Protein AF-A0AAN8GHT1-F1 (afdb_monomer_lite)

Structure (mmCIF, N/CA/C/O backbone):
data_AF-A0AAN8GHT1-F1
#
_entry.id   AF-A0AAN8GHT1-F1
#
loop_
_atom_site.group_PDB
_atom_site.id
_atom_site.type_symbol
_atom_site.label_atom_id
_atom_site.label_alt_id
_atom_site.label_comp_id
_atom_site.label_asym_id
_atom_site.label_entity_id
_atom_site.label_seq_id
_atom_site.pdbx_PDB_ins_code
_atom_site.Cartn_x
_atom_site.Cartn_y
_atom_site.Cartn_z
_atom_site.occupancy
_atom_site.B_iso_or_equiv
_atom_site.auth_seq_id
_atom_site.auth_comp_id
_atom_site.auth_asym_id
_atom_site.auth_atom_id
_atom_site.pdbx_PDB_model_num
ATOM 1 N N . MET A 1 1 ? -32.259 46.864 8.987 1.00 44.75 1 MET A N 1
ATOM 2 C CA . MET A 1 1 ? -31.450 47.762 9.841 1.00 44.75 1 MET A CA 1
ATOM 3 C C . MET A 1 1 ? -31.544 47.328 11.301 1.00 44.75 1 MET A C 1
ATOM 5 O O . MET A 1 1 ? -32.602 47.509 11.885 1.00 44.75 1 MET A O 1
ATOM 9 N N . LYS A 1 2 ? -30.473 46.771 11.882 1.00 44.38 2 LYS A N 1
ATOM 10 C CA . LYS A 1 2 ? -29.962 47.050 13.244 1.00 44.38 2 LYS A CA 1
ATOM 11 C C . LYS A 1 2 ? -28.699 46.204 13.498 1.00 44.38 2 LYS A C 1
ATOM 13 O O . LYS A 1 2 ? -28.523 45.166 12.880 1.00 44.38 2 LYS A O 1
ATOM 18 N N . ARG A 1 3 ? -27.811 46.799 14.292 1.00 52.03 3 ARG A N 1
ATOM 19 C CA . ARG A 1 3 ? -26.345 46.672 14.424 1.00 52.03 3 ARG A CA 1
ATOM 20 C C . ARG A 1 3 ? -25.845 45.440 15.222 1.00 52.03 3 ARG A C 1
ATOM 22 O O . ARG A 1 3 ? -26.683 44.757 15.803 1.00 52.03 3 ARG A O 1
ATOM 29 N N . PRO A 1 4 ? -24.515 45.177 15.229 1.00 47.12 4 PRO A N 1
ATOM 30 C CA . PRO A 1 4 ? -23.888 43.945 15.715 1.00 47.12 4 PRO A CA 1
ATOM 31 C C . PRO A 1 4 ? -23.609 43.984 17.228 1.00 47.12 4 PRO A C 1
ATOM 33 O O . PRO A 1 4 ? -23.711 45.043 17.847 1.00 47.12 4 PRO A O 1
ATOM 36 N N . CYS A 1 5 ? -23.252 42.833 17.807 1.00 40.72 5 CYS A N 1
ATOM 37 C CA . CYS A 1 5 ? -22.773 42.723 19.184 1.00 40.72 5 CYS A CA 1
ATOM 38 C C . CYS A 1 5 ? -21.414 42.010 19.208 1.00 40.72 5 CYS A C 1
ATOM 40 O O . CYS A 1 5 ? -21.189 41.073 18.443 1.00 40.72 5 CYS A O 1
ATOM 42 N N . GLU A 1 6 ? -20.542 42.559 20.043 1.00 39.09 6 GLU A N 1
ATOM 43 C CA . GLU A 1 6 ? -19.088 42.427 20.097 1.00 39.09 6 GLU A CA 1
ATOM 44 C C . GLU A 1 6 ? -18.604 41.146 20.794 1.00 39.09 6 GLU A C 1
ATOM 46 O O . GLU A 1 6 ? -19.364 40.431 21.450 1.00 39.09 6 GLU A O 1
ATOM 51 N N . ASP A 1 7 ? -17.300 40.930 20.632 1.00 38.06 7 ASP A N 1
ATOM 52 C CA . ASP A 1 7 ? -16.407 39.928 21.204 1.00 38.06 7 ASP A CA 1
ATOM 53 C C . ASP A 1 7 ? -16.744 39.350 22.587 1.00 38.06 7 ASP A C 1
ATOM 55 O O . ASP A 1 7 ? -17.038 40.040 23.564 1.00 38.06 7 ASP A O 1
ATOM 59 N N . SER A 1 8 ? -16.473 38.052 22.711 1.00 40.00 8 SER A N 1
ATOM 60 C CA . SER A 1 8 ? -15.864 37.497 23.919 1.00 40.00 8 SER A CA 1
ATOM 61 C C . SER A 1 8 ? -14.888 36.398 23.518 1.00 40.00 8 SER A C 1
ATOM 63 O O . SER A 1 8 ? -15.238 35.232 23.360 1.00 40.00 8 SER A O 1
ATOM 65 N N . SER A 1 9 ? -13.640 36.827 23.334 1.00 44.16 9 SER A N 1
ATOM 66 C CA . SER A 1 9 ? -12.451 35.996 23.477 1.00 44.16 9 SER A CA 1
ATOM 67 C C . SER A 1 9 ? -12.446 35.383 24.876 1.00 44.16 9 SER A C 1
ATOM 69 O O . SER A 1 9 ? -12.447 36.109 25.869 1.00 44.16 9 SER A O 1
ATOM 71 N N . SER A 1 10 ? -12.424 34.057 24.964 1.00 40.94 10 SER A N 1
ATOM 72 C CA . SER A 1 10 ? -12.054 33.368 26.195 1.00 40.94 10 SER A CA 1
ATOM 73 C C . SER A 1 10 ? -11.151 32.213 25.814 1.00 40.94 10 SER A C 1
ATOM 75 O O . SER A 1 10 ? -11.604 31.207 25.296 1.00 40.94 10 SER A O 1
ATOM 77 N N . ALA A 1 11 ? -9.854 32.411 26.023 1.00 42.19 11 ALA A N 1
ATOM 78 C CA . ALA A 1 11 ? -8.832 31.405 25.822 1.00 42.19 11 ALA A CA 1
ATOM 79 C C . ALA A 1 11 ? -9.110 30.167 26.694 1.00 42.19 11 ALA A C 1
ATOM 81 O O . ALA A 1 11 ? -9.073 30.237 27.924 1.00 42.19 11 ALA A O 1
ATOM 82 N N . GLU A 1 12 ? -9.354 29.027 26.055 1.00 41.94 12 GLU A N 1
ATOM 83 C CA . GLU A 1 12 ? -9.230 27.709 26.672 1.00 41.94 12 GLU A CA 1
ATOM 84 C C . GLU A 1 12 ? -7.746 27.422 26.962 1.00 41.94 12 GLU A C 1
ATOM 86 O O . GLU A 1 12 ? -6.991 26.959 26.110 1.00 41.94 12 GLU A O 1
ATOM 91 N N . SER A 1 13 ? -7.307 27.740 28.180 1.00 41.34 13 SER A N 1
ATOM 92 C CA . SER A 1 13 ? -6.007 27.307 28.693 1.00 41.34 13 SER A CA 1
ATOM 93 C C . SER A 1 13 ? -6.045 25.808 29.012 1.00 41.34 13 SER A C 1
ATOM 95 O O . SER A 1 13 ? -6.659 25.393 29.997 1.00 41.34 13 SER A O 1
ATOM 97 N N . ASP A 1 14 ? -5.356 25.007 28.196 1.00 44.59 14 ASP A N 1
ATOM 98 C CA . ASP A 1 14 ? -4.970 23.623 28.491 1.00 44.59 14 ASP A CA 1
ATOM 99 C C . ASP A 1 14 ? -4.068 23.594 29.736 1.00 44.59 14 ASP A C 1
ATOM 101 O O . ASP A 1 14 ? -2.864 23.847 29.674 1.00 44.59 14 ASP A O 1
ATOM 105 N N . LEU A 1 15 ? -4.647 23.294 30.898 1.00 49.41 15 LEU A N 1
ATOM 106 C CA . LEU A 1 15 ? -3.864 22.961 32.083 1.00 49.41 15 LEU A CA 1
ATOM 107 C C . LEU A 1 15 ? -3.405 21.504 31.967 1.00 49.41 15 LEU A C 1
ATOM 109 O O . LEU A 1 15 ? -4.171 20.570 32.213 1.00 49.41 15 LEU A O 1
ATOM 113 N N . GLU A 1 16 ? -2.139 21.317 31.593 1.00 50.25 16 GLU A N 1
ATOM 114 C CA . GLU A 1 16 ? -1.424 20.055 31.764 1.00 50.25 16 GLU A CA 1
ATOM 115 C C . GLU A 1 16 ? -1.405 19.668 33.251 1.00 50.25 16 GLU A C 1
ATOM 117 O O . GLU A 1 16 ? -0.625 20.188 34.050 1.00 50.25 16 GLU A O 1
ATOM 122 N N . GLU A 1 17 ? -2.271 18.731 33.640 1.00 50.28 17 GLU A N 1
ATOM 123 C CA . GLU A 1 17 ? -2.232 18.107 34.962 1.00 50.28 17 GLU A CA 1
ATOM 124 C C . GLU A 1 17 ? -1.026 17.153 35.018 1.00 50.28 17 GLU A C 1
ATOM 126 O O . GLU A 1 17 ? -1.101 15.973 34.656 1.00 50.28 17 GLU A O 1
ATOM 131 N N . ASN A 1 18 ? 0.121 17.699 35.432 1.00 46.25 18 ASN A N 1
ATOM 132 C CA . ASN A 1 18 ? 1.295 16.926 35.820 1.00 46.25 18 ASN A CA 1
ATOM 133 C C . ASN A 1 18 ? 0.914 15.999 36.982 1.00 46.25 18 ASN A C 1
ATOM 135 O O . ASN A 1 18 ? 0.424 16.438 38.021 1.00 46.25 18 ASN A O 1
ATOM 139 N N . ILE A 1 19 ? 1.127 14.700 36.789 1.00 56.47 19 ILE A N 1
ATOM 140 C CA . ILE A 1 19 ? 0.826 13.684 37.794 1.00 56.47 19 ILE A CA 1
ATOM 141 C C . ILE A 1 19 ? 1.913 13.752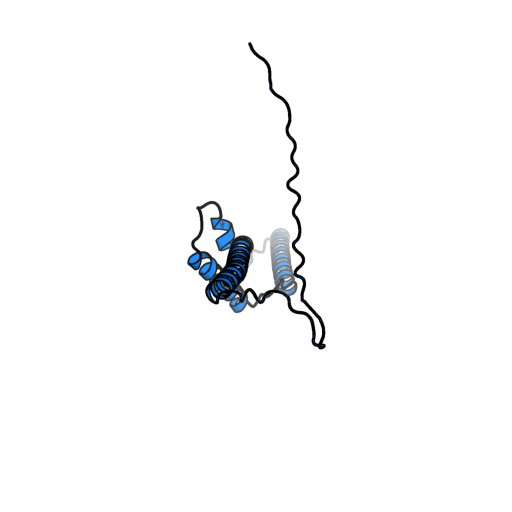 38.872 1.00 56.47 19 ILE A C 1
ATOM 143 O O . ILE A 1 19 ? 3.046 13.341 38.628 1.00 56.47 19 ILE A O 1
ATOM 147 N N . ASP A 1 20 ? 1.547 14.231 40.062 1.00 49.50 20 ASP A N 1
ATOM 148 C CA . ASP A 1 20 ? 2.347 14.122 41.283 1.00 49.50 20 ASP A CA 1
ATOM 149 C C . ASP A 1 20 ? 2.521 12.637 41.645 1.00 49.50 20 ASP A C 1
ATOM 151 O O . ASP 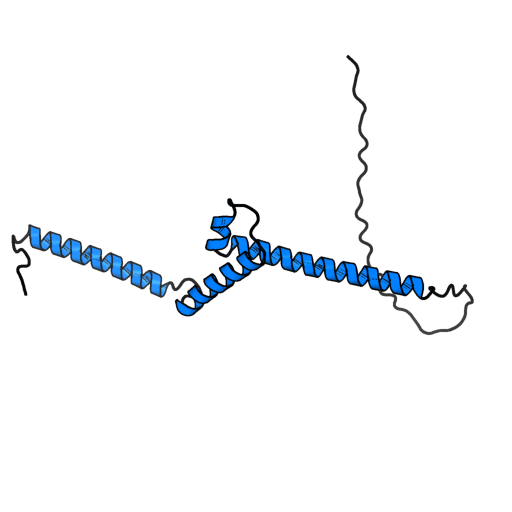A 1 20 ? 1.599 11.954 42.105 1.00 49.50 20 ASP A O 1
ATOM 155 N N . VAL A 1 21 ? 3.706 12.095 41.362 1.00 50.28 21 VAL A N 1
ATOM 156 C CA . VAL A 1 21 ? 4.116 10.779 41.857 1.00 50.28 21 VAL A CA 1
ATOM 157 C C . VAL A 1 21 ? 4.589 10.995 43.285 1.00 50.28 21 VAL A C 1
ATOM 159 O O . VAL A 1 21 ? 5.779 11.182 43.526 1.00 50.28 21 VAL A O 1
ATOM 162 N N . GLY A 1 22 ? 3.626 10.998 44.208 1.00 42.50 22 GLY A N 1
ATOM 163 C CA . GLY A 1 22 ? 3.846 11.150 45.640 1.00 42.50 22 GLY A CA 1
ATOM 164 C C . GLY A 1 22 ? 4.936 10.213 46.158 1.00 42.50 22 GLY A C 1
ATOM 165 O O . GLY A 1 22 ? 4.703 9.038 46.452 1.00 42.50 22 GLY A O 1
ATOM 166 N N . ARG A 1 23 ? 6.138 10.772 46.280 1.00 60.84 23 ARG A N 1
ATOM 167 C CA . ARG A 1 23 ? 7.099 10.464 47.333 1.00 60.84 23 ARG A CA 1
ATOM 168 C C . ARG A 1 23 ? 6.483 11.037 48.618 1.00 60.84 23 ARG A C 1
ATOM 170 O O . ARG A 1 23 ? 5.704 11.978 48.568 1.00 60.84 23 ARG A O 1
ATOM 177 N N . GLU A 1 24 ? 6.561 10.357 49.746 1.00 47.34 24 GLU A N 1
ATOM 178 C CA . GLU A 1 24 ? 7.407 10.763 50.869 1.00 47.34 24 GLU A CA 1
ATOM 179 C C . GLU A 1 24 ? 6.982 9.855 52.050 1.00 47.34 24 GLU A C 1
ATOM 181 O O . GLU A 1 24 ? 5.802 9.580 52.256 1.00 47.34 24 GLU A O 1
ATOM 186 N N . CYS A 1 25 ? 7.944 9.207 52.698 1.00 41.50 25 CYS A N 1
ATOM 187 C CA . CYS A 1 25 ? 8.419 9.538 54.047 1.00 41.50 25 CYS A CA 1
ATOM 188 C C . CYS A 1 25 ? 7.685 8.820 55.188 1.00 41.50 25 CYS A C 1
ATOM 190 O O . CYS A 1 25 ? 6.525 9.046 55.512 1.00 41.50 25 CYS A O 1
ATOM 192 N N . LEU A 1 26 ? 8.463 7.955 55.827 1.00 48.56 26 LEU A N 1
ATOM 193 C CA . LEU A 1 26 ? 8.221 7.322 57.108 1.00 48.56 26 LEU A CA 1
ATOM 194 C C . LEU A 1 26 ? 8.395 8.390 58.204 1.00 48.56 26 LEU A C 1
ATOM 196 O O . LEU A 1 26 ? 9.498 8.899 58.289 1.00 48.56 26 LEU A O 1
ATOM 200 N N . TYR A 1 27 ? 7.359 8.749 58.978 1.00 35.72 27 TYR A N 1
ATOM 201 C CA . TYR A 1 27 ? 7.390 9.021 60.437 1.00 35.72 27 TYR A CA 1
ATOM 202 C C . TYR A 1 27 ? 5.971 9.340 60.979 1.00 35.72 27 TYR A C 1
ATOM 204 O O . TYR A 1 27 ? 5.144 9.878 60.242 1.00 35.72 27 TYR A O 1
ATOM 212 N N . PRO A 1 28 ? 5.651 8.989 62.246 1.00 50.44 28 PRO A N 1
ATOM 213 C CA . PRO A 1 28 ? 4.280 8.942 62.749 1.00 50.44 28 PRO A CA 1
ATOM 214 C C . PRO A 1 28 ? 3.895 10.161 63.602 1.00 50.44 28 PRO A C 1
ATOM 216 O O . PRO A 1 28 ? 4.604 10.520 64.538 1.00 50.44 28 PRO A O 1
ATOM 219 N N . GLY A 1 29 ? 2.705 10.718 63.350 1.00 47.22 29 GLY A N 1
ATOM 220 C CA . GLY A 1 29 ? 1.994 11.547 64.328 1.00 47.22 29 GLY A CA 1
ATOM 221 C C . GLY A 1 29 ? 1.363 12.828 63.787 1.00 47.22 29 GLY A C 1
ATOM 222 O O . GLY A 1 29 ? 1.880 13.908 64.039 1.00 47.22 29 GLY A O 1
ATOM 223 N N . HIS A 1 30 ? 0.192 12.730 63.150 1.00 36.47 30 HIS A N 1
ATOM 224 C CA . HIS A 1 30 ? -0.881 13.715 63.337 1.00 36.47 30 HIS A CA 1
ATOM 225 C C . HIS A 1 30 ? -2.211 13.188 62.794 1.00 36.47 30 HIS A C 1
ATOM 227 O O . HIS A 1 30 ? -2.287 12.622 61.705 1.00 36.47 30 HIS A O 1
ATOM 233 N N . LEU A 1 31 ? -3.259 13.356 63.596 1.00 55.09 31 LEU A N 1
ATOM 234 C CA . LEU A 1 31 ? -4.623 12.965 63.282 1.00 55.09 31 LEU A CA 1
ATOM 235 C C . LEU A 1 31 ? -5.200 13.934 62.245 1.00 55.09 31 LEU A C 1
ATOM 237 O O . LEU A 1 31 ? -5.432 15.100 62.549 1.00 55.09 31 LEU A O 1
ATOM 241 N N . ALA A 1 32 ? -5.471 13.447 61.038 1.00 38.03 32 ALA A N 1
ATOM 242 C CA . ALA A 1 32 ? -6.328 14.125 60.076 1.00 38.03 32 ALA A CA 1
ATOM 243 C C . ALA A 1 32 ? -7.137 13.072 59.313 1.00 38.03 32 ALA A C 1
ATOM 245 O O . ALA A 1 32 ? -6.592 12.287 58.543 1.00 38.03 32 ALA A O 1
ATOM 246 N N . ALA A 1 33 ? -8.436 13.039 59.621 1.00 42.81 33 ALA A N 1
ATOM 247 C CA . ALA A 1 33 ? -9.529 12.386 58.907 1.00 42.81 33 ALA A CA 1
ATOM 248 C C . ALA A 1 33 ? -9.116 11.421 57.779 1.00 42.81 33 ALA A C 1
ATOM 250 O O . ALA A 1 33 ? -9.021 11.800 56.609 1.00 42.81 33 ALA A O 1
ATOM 251 N N . THR A 1 34 ? -8.987 10.136 58.110 1.00 41.31 34 THR A N 1
ATOM 252 C CA . THR A 1 34 ? -9.016 9.054 57.126 1.00 41.31 34 THR A CA 1
ATOM 253 C C . THR A 1 34 ? -10.421 8.964 56.530 1.00 41.31 34 THR A C 1
ATOM 255 O O . THR A 1 34 ? -11.241 8.122 56.888 1.00 41.31 34 THR A O 1
ATOM 258 N N . ARG A 1 35 ? -10.718 9.838 55.564 1.00 49.81 35 ARG A N 1
ATOM 259 C CA . ARG A 1 35 ? -11.723 9.529 54.547 1.00 49.81 35 ARG A CA 1
ATOM 260 C C . ARG A 1 35 ? -11.124 8.428 53.686 1.00 49.81 35 ARG A C 1
ATOM 262 O O . ARG A 1 35 ? -10.470 8.692 52.681 1.00 49.81 35 ARG A O 1
ATOM 269 N N . SER A 1 36 ? -11.317 7.189 54.123 1.00 47.38 36 SER A N 1
ATOM 270 C CA . SER A 1 36 ? -11.081 5.993 53.325 1.00 47.38 36 SER A CA 1
ATOM 271 C C . SER A 1 36 ? -11.657 6.243 51.928 1.00 47.38 36 SER A C 1
ATOM 273 O O . SER A 1 36 ? -12.846 6.570 51.831 1.00 47.38 36 SER A O 1
ATOM 275 N N . PRO A 1 37 ? -10.879 6.120 50.837 1.00 54.88 37 PRO A N 1
ATOM 276 C CA . PRO A 1 37 ? -11.472 6.116 49.516 1.00 54.88 37 PRO A CA 1
ATOM 277 C C . PRO A 1 37 ? -12.388 4.900 49.507 1.00 54.88 37 PRO A C 1
ATOM 279 O O . PRO A 1 37 ? -11.913 3.766 49.596 1.00 54.88 37 PRO A O 1
ATOM 282 N N . THR A 1 38 ? -13.700 5.127 49.483 1.00 52.00 38 THR A N 1
ATOM 283 C CA . THR A 1 38 ? -14.675 4.048 49.355 1.00 52.00 38 THR A CA 1
ATOM 284 C C . THR A 1 38 ? -14.227 3.176 48.183 1.00 52.00 38 THR A C 1
ATOM 286 O O . THR A 1 38 ? -13.840 3.695 47.133 1.00 52.00 38 THR A O 1
ATOM 289 N N . ALA A 1 39 ? -14.200 1.851 48.358 1.00 60.31 39 ALA A N 1
ATOM 290 C CA . ALA A 1 39 ? -13.680 0.921 47.347 1.00 60.31 39 ALA A CA 1
ATOM 291 C C . ALA A 1 39 ? -14.284 1.178 45.945 1.00 60.31 39 ALA A C 1
ATOM 293 O O . ALA A 1 39 ? -13.609 1.014 44.930 1.00 60.31 39 ALA A O 1
ATOM 294 N N . SER A 1 40 ? -15.516 1.698 45.908 1.00 60.84 40 SER A N 1
ATOM 295 C CA . SER A 1 40 ? -16.208 2.231 44.728 1.00 60.84 40 SER A CA 1
ATOM 296 C C . SER A 1 40 ? -15.394 3.272 43.927 1.00 60.84 40 SER A C 1
ATOM 298 O O . SER A 1 40 ? -15.214 3.108 42.719 1.00 60.84 40 SER A O 1
ATOM 300 N N . THR A 1 41 ? -14.812 4.289 44.574 1.00 66.06 41 THR A N 1
ATOM 301 C CA . THR A 1 41 ? -14.035 5.365 43.919 1.00 66.06 41 THR A CA 1
ATOM 302 C C . THR A 1 41 ? -12.719 4.857 43.321 1.00 66.06 41 THR A C 1
ATOM 304 O O . THR A 1 41 ? -12.284 5.309 42.261 1.00 66.06 41 THR A O 1
ATOM 307 N N . GLN A 1 42 ? -12.086 3.857 43.945 1.00 68.69 42 GLN A N 1
ATOM 308 C CA . GLN A 1 42 ? -10.888 3.237 43.368 1.00 68.69 42 GLN A CA 1
ATOM 309 C C . GLN A 1 42 ? -11.212 2.380 42.135 1.00 68.69 42 GLN A C 1
ATOM 311 O O . GLN A 1 42 ? -10.432 2.347 41.177 1.00 68.69 42 GLN A O 1
ATOM 316 N N . VAL A 1 43 ? -12.363 1.700 42.129 1.00 70.00 43 VAL A N 1
ATOM 317 C CA . VAL A 1 43 ? -12.813 0.877 40.995 1.00 70.00 43 VAL A CA 1
ATOM 318 C C . VAL A 1 43 ? -13.140 1.749 39.779 1.00 70.00 43 VAL A C 1
ATOM 320 O O . VAL A 1 43 ? -12.717 1.422 38.664 1.00 70.00 43 VAL A O 1
ATOM 323 N N . THR A 1 44 ? -13.804 2.893 39.969 1.00 75.06 44 THR A N 1
ATOM 324 C CA . THR A 1 44 ? -14.099 3.839 38.877 1.00 75.06 44 THR A CA 1
ATOM 325 C C . THR A 1 44 ? -12.833 4.506 38.331 1.00 75.06 44 THR A C 1
ATOM 327 O O . THR A 1 44 ? -12.675 4.589 37.111 1.00 75.06 44 THR A O 1
ATOM 330 N N . ALA A 1 45 ? -11.872 4.872 39.187 1.00 72.75 45 ALA A N 1
ATOM 331 C CA . ALA A 1 45 ? -10.576 5.414 38.763 1.00 72.75 45 ALA A CA 1
ATOM 332 C C . ALA A 1 45 ? -9.744 4.399 37.954 1.00 72.75 45 ALA A C 1
ATOM 334 O O . ALA A 1 45 ? -9.164 4.736 36.915 1.00 72.75 45 ALA A O 1
ATOM 335 N N . ARG A 1 46 ? -9.721 3.124 38.372 1.00 74.44 46 ARG A N 1
ATOM 336 C CA . ARG A 1 46 ? -9.090 2.031 37.605 1.00 74.44 46 ARG A CA 1
ATOM 337 C C . ARG A 1 46 ? -9.781 1.824 36.256 1.00 74.44 46 ARG A C 1
ATOM 339 O O . ARG A 1 46 ? -9.096 1.663 35.247 1.00 74.44 46 ARG A O 1
ATOM 346 N N . LYS A 1 47 ? -11.116 1.875 36.212 1.00 79.12 47 LYS A N 1
ATOM 347 C CA . LYS A 1 47 ? -11.896 1.762 34.968 1.00 79.12 47 LYS A CA 1
ATOM 348 C C . LYS A 1 47 ? -11.648 2.939 34.017 1.00 79.12 47 LYS A C 1
ATOM 350 O O . LYS A 1 47 ? -11.451 2.707 32.826 1.00 79.12 47 LYS A O 1
ATOM 355 N N . LYS A 1 48 ? -11.555 4.171 34.531 1.00 76.44 48 LYS A N 1
ATOM 356 C CA . LYS A 1 48 ? -11.211 5.369 33.744 1.00 76.44 48 LYS A CA 1
ATOM 357 C C . LYS A 1 48 ? -9.802 5.263 33.147 1.00 76.44 48 LYS A C 1
ATOM 359 O O . LYS A 1 48 ? -9.644 5.454 31.944 1.00 76.44 48 LYS A O 1
ATOM 364 N N . ARG A 1 49 ? -8.802 4.847 33.939 1.00 80.94 49 ARG A N 1
ATOM 365 C CA . ARG A 1 49 ? -7.434 4.587 33.440 1.00 80.94 49 ARG A CA 1
ATOM 366 C C . ARG A 1 49 ? -7.395 3.507 32.357 1.00 80.94 49 ARG A C 1
ATOM 368 O O . ARG A 1 49 ? -6.763 3.713 31.324 1.00 80.94 49 ARG A O 1
ATOM 375 N N . ARG A 1 50 ? -8.122 2.398 32.546 1.00 87.38 50 ARG A N 1
ATOM 376 C CA . ARG A 1 50 ? -8.264 1.350 31.517 1.00 87.38 50 ARG A CA 1
ATOM 377 C C . ARG A 1 50 ? -8.863 1.902 30.217 1.00 87.38 50 ARG A C 1
ATOM 379 O O . ARG A 1 50 ? -8.369 1.574 29.143 1.00 87.38 50 ARG A O 1
ATOM 386 N N . GLY A 1 51 ? -9.863 2.782 30.308 1.00 93.31 51 GLY A N 1
ATOM 387 C CA . GLY A 1 51 ? -10.468 3.438 29.144 1.00 93.31 51 GLY A CA 1
ATOM 388 C C . GLY A 1 51 ? -9.491 4.312 28.350 1.00 93.31 51 GLY A C 1
ATOM 389 O O . GLY A 1 51 ? -9.492 4.264 27.121 1.00 93.31 51 GLY A O 1
ATOM 390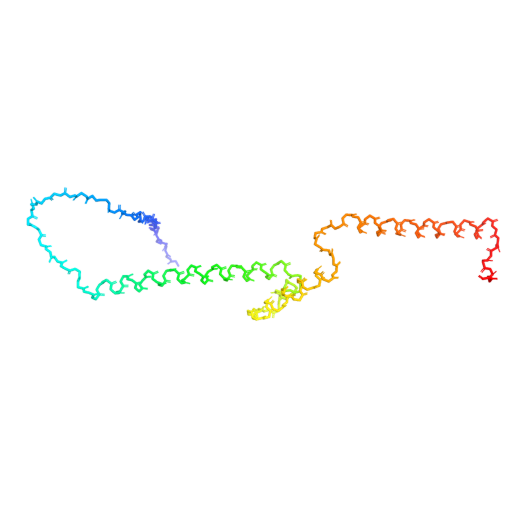 N N . ILE A 1 52 ? -8.622 5.065 29.034 1.00 92.81 52 ILE A N 1
ATOM 391 C CA . ILE A 1 52 ? -7.612 5.925 28.389 1.00 92.81 52 ILE A CA 1
ATOM 392 C C . ILE A 1 52 ? -6.562 5.085 27.652 1.00 92.81 52 ILE A C 1
ATOM 394 O O . ILE A 1 52 ? -6.231 5.385 26.505 1.00 92.81 52 ILE A O 1
ATOM 398 N N . ILE A 1 53 ? -6.068 4.013 28.282 1.00 94.81 53 ILE A N 1
ATOM 399 C CA . ILE A 1 53 ? -5.077 3.110 27.673 1.00 94.81 53 ILE A CA 1
ATOM 400 C C . ILE A 1 53 ? -5.652 2.463 26.409 1.00 94.81 53 ILE A C 1
ATOM 402 O O . ILE A 1 53 ? -5.008 2.469 25.359 1.00 94.81 53 ILE A O 1
ATOM 406 N N . GLU A 1 54 ? -6.887 1.966 26.479 1.00 96.75 54 GLU A N 1
ATOM 407 C CA . GLU A 1 54 ? -7.538 1.341 25.328 1.00 96.75 54 GLU A CA 1
ATOM 408 C C . GLU A 1 54 ? -7.859 2.349 24.216 1.00 96.75 54 GLU A C 1
ATOM 410 O O . GLU A 1 54 ? -7.750 2.020 23.035 1.00 96.75 54 GLU A O 1
ATOM 415 N N . LYS A 1 55 ? -8.211 3.596 24.558 1.00 96.50 55 LYS A N 1
ATOM 416 C CA . LYS A 1 55 ? -8.349 4.677 23.570 1.00 96.50 55 LYS A CA 1
ATOM 417 C C . LYS A 1 55 ? -7.031 4.887 22.818 1.00 96.50 55 LYS A C 1
ATOM 419 O O . LYS A 1 55 ? -7.017 4.732 21.602 1.00 96.50 55 LYS A O 1
ATOM 424 N N . ARG A 1 56 ? -5.916 5.091 23.534 1.00 97.69 56 ARG A N 1
ATOM 425 C CA . ARG A 1 56 ? -4.583 5.258 22.920 1.00 97.69 56 ARG A CA 1
ATOM 426 C C . ARG A 1 56 ? -4.192 4.067 22.039 1.00 97.69 56 ARG A C 1
ATOM 428 O O . ARG A 1 56 ? -3.639 4.257 20.959 1.00 97.69 56 ARG A O 1
ATOM 435 N N . ARG A 1 57 ? -4.498 2.833 22.461 1.00 98.25 57 ARG A N 1
ATOM 436 C CA . ARG A 1 57 ? -4.258 1.629 21.647 1.00 98.25 57 ARG A CA 1
ATOM 437 C C . ARG A 1 57 ? -5.048 1.666 20.336 1.00 98.25 57 ARG A C 1
ATOM 439 O O . ARG A 1 57 ? -4.474 1.408 19.279 1.00 98.25 57 ARG A O 1
ATOM 446 N N . ARG A 1 58 ? -6.343 1.993 20.398 1.00 98.19 58 ARG A N 1
ATOM 447 C CA . ARG A 1 58 ? -7.210 2.099 19.211 1.00 98.19 58 ARG A CA 1
ATOM 448 C C . ARG A 1 58 ? -6.752 3.205 18.266 1.00 98.19 58 ARG A C 1
ATOM 450 O O . ARG A 1 58 ? -6.737 2.977 17.059 1.00 98.19 58 ARG A O 1
ATOM 457 N N . ASP A 1 59 ? -6.329 4.343 18.805 1.00 98.19 59 ASP A N 1
ATOM 458 C CA . ASP A 1 59 ? -5.826 5.469 18.013 1.00 98.19 59 ASP A CA 1
ATOM 459 C C . ASP A 1 59 ? -4.554 5.076 17.252 1.00 98.19 59 ASP A C 1
ATOM 461 O O . ASP A 1 59 ? -4.475 5.285 16.043 1.00 98.19 59 ASP A O 1
ATOM 465 N N . ARG A 1 60 ? -3.612 4.384 17.912 1.00 98.38 60 ARG A N 1
ATOM 466 C CA . ARG A 1 60 ? -2.416 3.833 17.251 1.00 98.38 60 ARG A CA 1
ATOM 467 C C . ARG A 1 60 ? -2.769 2.879 16.109 1.00 98.38 60 ARG A C 1
ATOM 469 O O . ARG A 1 60 ? -2.229 3.021 15.020 1.00 98.38 60 ARG A O 1
ATOM 476 N N . ILE A 1 61 ? -3.702 1.949 16.330 1.00 97.88 61 ILE A N 1
ATOM 477 C CA . ILE A 1 61 ? -4.142 0.999 15.290 1.00 97.88 61 ILE A CA 1
ATOM 478 C C . ILE A 1 61 ? -4.770 1.731 14.100 1.00 97.88 61 ILE A C 1
ATOM 480 O O . ILE A 1 61 ? -4.484 1.404 12.951 1.00 97.88 61 ILE A O 1
ATOM 484 N N . ASN A 1 62 ? -5.634 2.712 14.359 1.00 97.25 62 ASN A N 1
ATOM 485 C CA . ASN A 1 62 ? -6.282 3.471 13.292 1.00 97.25 62 ASN A CA 1
ATOM 486 C C . ASN A 1 62 ? -5.281 4.350 12.525 1.00 97.25 62 ASN A C 1
ATOM 488 O O . ASN A 1 62 ? -5.415 4.480 11.308 1.00 97.25 62 ASN A O 1
ATOM 492 N N . SER A 1 63 ? -4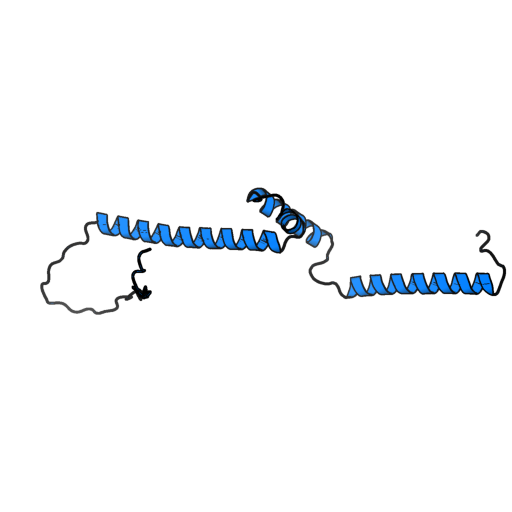.272 4.901 13.209 1.00 98.00 63 SER A N 1
ATOM 493 C CA . SER A 1 63 ? -3.166 5.622 12.570 1.00 98.00 63 SER A CA 1
ATOM 494 C C . SER A 1 63 ? -2.401 4.707 11.612 1.00 98.00 63 SER A C 1
ATOM 496 O O . SER A 1 63 ? -2.325 5.002 10.422 1.00 98.00 63 SER A O 1
ATOM 498 N N . SER A 1 64 ? -1.971 3.528 12.080 1.00 97.94 64 SER A N 1
ATOM 499 C CA . SER A 1 64 ? -1.271 2.551 11.235 1.00 97.94 64 SER A CA 1
ATOM 500 C C . SER A 1 64 ? -2.107 2.105 10.033 1.00 97.94 64 SER A C 1
ATOM 502 O O . SER A 1 64 ? -1.594 2.040 8.926 1.00 97.94 64 SER A O 1
ATOM 504 N N . LEU A 1 65 ? -3.411 1.856 10.199 1.00 96.88 65 LEU A N 1
ATOM 505 C CA . LEU A 1 65 ? -4.290 1.518 9.068 1.00 96.88 65 LEU A CA 1
ATOM 506 C C . LEU A 1 65 ? -4.409 2.656 8.044 1.00 96.88 65 LEU A C 1
ATOM 508 O O . LEU A 1 65 ? -4.530 2.400 6.848 1.00 96.88 65 LEU A O 1
ATOM 512 N N . SER A 1 66 ? -4.391 3.906 8.507 1.00 95.50 66 SER A N 1
ATOM 513 C CA . SER A 1 66 ? -4.439 5.078 7.627 1.00 95.50 66 SER A CA 1
ATOM 514 C C . SER A 1 66 ? -3.122 5.254 6.875 1.00 95.50 66 SER A C 1
ATOM 516 O O . SER A 1 66 ? -3.121 5.616 5.703 1.00 95.50 66 SER A O 1
ATOM 518 N N . GLU A 1 67 ? -2.002 4.948 7.523 1.00 97.12 67 GLU A N 1
ATOM 519 C CA . GLU A 1 67 ? -0.687 4.927 6.894 1.00 97.12 67 GLU A CA 1
ATOM 520 C C . GLU A 1 67 ? -0.568 3.811 5.850 1.00 97.12 67 GLU A C 1
ATOM 522 O O . GLU A 1 67 ? -0.170 4.090 4.721 1.00 97.12 67 GLU A O 1
ATOM 527 N N . LEU A 1 68 ? -1.022 2.593 6.164 1.00 97.31 68 LEU A N 1
ATOM 528 C CA . LEU A 1 68 ? -1.053 1.474 5.216 1.00 97.31 68 LEU A CA 1
ATOM 529 C C . LEU A 1 68 ? -1.841 1.807 3.943 1.00 97.31 68 LEU A C 1
ATOM 531 O O . LEU A 1 68 ? -1.379 1.496 2.850 1.00 97.31 68 LEU A O 1
ATOM 535 N N . ARG A 1 69 ? -2.980 2.503 4.057 1.00 95.00 69 ARG A N 1
ATOM 536 C CA . ARG A 1 69 ? -3.739 2.970 2.881 1.00 95.00 69 ARG A CA 1
ATOM 537 C C . ARG A 1 69 ? -2.933 3.874 1.954 1.00 95.00 69 ARG A C 1
ATOM 539 O O . ARG A 1 69 ? -3.187 3.864 0.760 1.00 95.00 69 ARG A O 1
ATOM 546 N N . ARG A 1 70 ? -2.006 4.669 2.493 1.00 94.94 70 ARG A N 1
ATOM 547 C CA . ARG A 1 70 ? -1.162 5.564 1.690 1.00 94.94 70 ARG A CA 1
ATOM 548 C C . ARG A 1 70 ? 0.055 4.854 1.107 1.00 94.94 70 ARG A C 1
ATOM 550 O O . ARG A 1 70 ? 0.501 5.228 0.033 1.00 94.94 70 ARG A O 1
ATOM 557 N N . LEU A 1 71 ? 0.614 3.886 1.834 1.00 95.00 71 LEU A N 1
ATOM 558 C CA . LEU A 1 71 ? 1.852 3.203 1.447 1.00 95.00 71 LEU A CA 1
ATOM 559 C C . LEU A 1 71 ? 1.626 2.052 0.463 1.00 95.00 71 LEU A C 1
ATOM 561 O O . LEU A 1 71 ? 2.510 1.751 -0.331 1.00 95.00 71 LEU A O 1
ATOM 565 N N . VAL A 1 72 ? 0.473 1.387 0.526 1.00 94.69 72 VAL A N 1
ATOM 566 C CA . VAL A 1 72 ? 0.173 0.228 -0.320 1.00 94.69 72 VAL A CA 1
ATOM 567 C C . VAL A 1 72 ? -0.475 0.709 -1.623 1.00 94.69 72 VAL A C 1
ATOM 569 O O . VAL A 1 72 ? -1.588 1.232 -1.553 1.00 94.69 72 VAL A O 1
ATOM 572 N N . PRO A 1 73 ? 0.146 0.497 -2.804 1.00 93.62 73 PRO A N 1
ATOM 573 C CA . PRO A 1 73 ? -0.330 1.068 -4.070 1.00 93.62 73 PRO A CA 1
ATOM 574 C C . PRO A 1 73 ? -1.790 0.733 -4.379 1.00 93.62 73 PRO A C 1
ATOM 576 O O . PRO A 1 73 ? -2.605 1.617 -4.612 1.00 93.62 73 PRO A O 1
ATOM 579 N N . SER A 1 74 ? -2.160 -0.542 -4.252 1.00 93.06 74 SER A N 1
ATOM 580 C CA . SER A 1 74 ? -3.528 -0.981 -4.513 1.00 93.06 74 SER A CA 1
ATOM 581 C C . SER A 1 74 ? -4.542 -0.333 -3.564 1.00 93.06 74 SER A C 1
ATOM 583 O O . SER A 1 74 ? -5.667 -0.048 -3.970 1.00 93.06 74 SER A O 1
ATOM 585 N N . ALA A 1 75 ? -4.176 -0.104 -2.297 1.00 94.38 75 ALA A N 1
ATOM 586 C CA . ALA A 1 75 ? -5.059 0.529 -1.317 1.00 94.38 75 ALA A CA 1
ATOM 587 C C . ALA A 1 75 ? -5.168 2.041 -1.553 1.00 94.38 75 ALA A C 1
ATOM 589 O O . ALA A 1 75 ? -6.242 2.613 -1.353 1.00 94.38 75 ALA A O 1
ATOM 590 N N . PHE A 1 76 ? -4.078 2.663 -2.007 1.00 94.00 76 PHE A N 1
ATOM 591 C CA . PHE A 1 76 ? -4.019 4.074 -2.370 1.00 94.00 76 PHE A CA 1
ATOM 592 C C . PHE A 1 76 ? -4.930 4.381 -3.562 1.00 94.00 76 PHE A C 1
ATOM 594 O O . PHE A 1 76 ? -5.742 5.305 -3.490 1.00 94.00 76 PHE A O 1
ATOM 601 N N . ASP A 1 77 ? -4.895 3.545 -4.602 1.00 91.50 77 ASP A N 1
ATOM 602 C CA . ASP A 1 77 ? -5.730 3.709 -5.801 1.00 91.50 77 ASP A CA 1
ATOM 603 C C . ASP A 1 77 ? -7.232 3.706 -5.475 1.00 91.50 77 ASP A C 1
ATOM 605 O O . ASP A 1 77 ? -8.038 4.383 -6.117 1.00 91.50 77 ASP A O 1
ATOM 609 N N . LYS A 1 78 ? -7.628 2.987 -4.420 1.00 88.94 78 LYS A N 1
ATOM 610 C CA . LYS A 1 78 ? -9.025 2.907 -3.978 1.00 88.94 78 LYS A CA 1
ATOM 611 C C . LYS A 1 78 ? -9.471 4.046 -3.058 1.00 88.94 78 LYS A C 1
ATOM 613 O O . LYS A 1 78 ? -10.635 4.062 -2.651 1.00 88.94 78 LYS A O 1
ATOM 618 N N . GLN A 1 79 ? -8.617 5.021 -2.745 1.00 80.06 79 GLN A N 1
ATOM 619 C CA . GLN A 1 79 ? -8.953 6.123 -1.833 1.00 80.06 79 GLN A CA 1
ATOM 620 C C . GLN A 1 79 ? -10.145 6.976 -2.325 1.00 80.06 79 GLN A C 1
ATOM 622 O O . GLN A 1 79 ? -10.858 7.557 -1.507 1.00 80.06 79 GLN A O 1
ATOM 627 N N . GLY A 1 80 ? -10.406 7.006 -3.639 1.00 77.25 80 GLY A N 1
ATOM 628 C CA . GLY A 1 80 ? -11.562 7.686 -4.241 1.00 77.25 80 GLY A CA 1
ATOM 629 C C . GLY A 1 80 ? -12.874 6.887 -4.237 1.00 77.25 80 GLY A C 1
ATOM 630 O O . GLY A 1 80 ? -13.925 7.455 -4.516 1.00 77.25 80 GLY A O 1
ATOM 631 N N . SER A 1 81 ? -12.843 5.591 -3.906 1.00 74.75 81 SER A N 1
ATOM 632 C CA . SER A 1 81 ? -13.993 4.682 -4.056 1.00 74.75 81 SER A CA 1
ATOM 633 C C . SER A 1 81 ? -14.792 4.455 -2.761 1.00 74.75 81 SER A C 1
ATOM 635 O O . SER A 1 81 ? -15.629 3.555 -2.699 1.00 74.75 81 SER A O 1
ATOM 637 N N . GLY A 1 82 ? -14.550 5.261 -1.722 1.00 78.44 82 GLY A N 1
ATOM 638 C CA . GLY A 1 82 ? -15.212 5.160 -0.418 1.00 78.44 82 GLY A CA 1
ATOM 639 C C . GLY A 1 82 ? -14.319 4.603 0.697 1.00 78.44 82 GLY A C 1
ATOM 640 O O . GLY A 1 82 ? -13.130 4.337 0.526 1.00 78.44 82 GLY A O 1
ATOM 641 N N . LYS A 1 83 ? -14.883 4.471 1.905 1.00 87.00 83 LYS A N 1
ATOM 642 C CA . LYS A 1 83 ? -14.138 4.025 3.091 1.00 87.00 83 LYS A CA 1
ATOM 643 C C . LYS A 1 83 ? -13.860 2.520 3.012 1.00 87.00 83 LYS A C 1
ATOM 645 O O . LYS A 1 83 ? -14.734 1.730 3.340 1.00 87.00 83 LYS A O 1
ATOM 650 N N . LEU A 1 84 ? -12.619 2.153 2.686 1.00 89.31 84 LEU A N 1
ATOM 651 C CA . LEU A 1 84 ? -12.159 0.757 2.691 1.00 89.31 84 LEU A CA 1
ATOM 652 C C . LEU A 1 84 ? -12.387 0.060 4.038 1.00 89.31 84 LEU A C 1
ATOM 654 O O . LEU A 1 84 ? -12.171 0.652 5.106 1.00 89.31 84 LEU A O 1
ATOM 658 N N . GLU A 1 85 ? -12.746 -1.216 3.997 1.00 94.19 85 GLU A N 1
ATOM 659 C CA . GLU A 1 85 ? -12.879 -2.027 5.203 1.00 94.19 85 GLU A CA 1
ATOM 660 C C . GLU A 1 85 ? -11.511 -2.339 5.820 1.00 94.19 85 GLU A C 1
ATOM 662 O O . GLU A 1 85 ? -10.487 -2.401 5.140 1.00 94.19 85 GLU A O 1
ATOM 667 N N . LYS A 1 86 ? -11.464 -2.553 7.142 1.00 95.06 86 LYS A N 1
ATOM 668 C CA . LYS A 1 86 ? -10.191 -2.846 7.827 1.00 95.06 86 LYS A CA 1
ATOM 669 C C . LYS A 1 86 ? -9.559 -4.147 7.332 1.00 95.06 86 LYS A C 1
ATOM 671 O O . LYS A 1 86 ? -8.346 -4.197 7.173 1.00 95.06 86 LYS A O 1
ATOM 676 N N . ALA A 1 87 ? -10.379 -5.172 7.098 1.00 96.50 87 ALA A N 1
ATOM 677 C CA . ALA A 1 87 ? -9.918 -6.451 6.570 1.00 96.50 87 ALA A CA 1
ATOM 678 C C . ALA A 1 87 ? -9.339 -6.299 5.156 1.00 96.50 87 ALA A C 1
ATOM 680 O O . ALA A 1 87 ? -8.280 -6.849 4.876 1.00 96.50 87 ALA A O 1
ATOM 681 N N . GLU A 1 88 ? -9.976 -5.485 4.309 1.00 95.75 88 GLU A N 1
ATOM 682 C CA . GLU A 1 88 ? -9.508 -5.215 2.948 1.00 95.75 88 GLU A CA 1
ATOM 683 C C . GLU A 1 88 ? -8.128 -4.540 2.952 1.00 95.75 88 GLU A C 1
ATOM 685 O O . GLU A 1 88 ? -7.213 -5.029 2.296 1.00 95.75 88 GLU A O 1
ATOM 690 N N . ILE A 1 89 ? -7.924 -3.495 3.768 1.00 96.25 89 ILE A N 1
ATOM 691 C CA . ILE A 1 89 ? -6.612 -2.824 3.899 1.00 96.25 89 ILE A CA 1
ATOM 692 C C . ILE A 1 89 ? -5.523 -3.831 4.289 1.00 96.25 89 ILE A C 1
ATOM 694 O O . ILE A 1 89 ? -4.434 -3.828 3.712 1.00 96.25 89 ILE A O 1
ATOM 698 N N . LEU A 1 90 ? -5.806 -4.694 5.270 1.00 98.00 90 LEU A N 1
ATOM 699 C CA . LEU A 1 90 ? -4.850 -5.698 5.738 1.00 98.00 90 LEU A CA 1
ATOM 700 C C . LEU A 1 90 ? -4.542 -6.731 4.649 1.00 98.00 90 LEU A C 1
ATOM 702 O O . LEU A 1 90 ? -3.373 -7.045 4.442 1.00 98.00 90 LEU A O 1
ATOM 706 N N . GLN A 1 91 ? -5.556 -7.206 3.925 1.00 97.19 91 GLN A N 1
ATOM 707 C CA . GLN A 1 91 ? -5.384 -8.165 2.834 1.00 97.19 91 GLN A CA 1
ATOM 708 C C . GLN A 1 91 ? -4.514 -7.584 1.713 1.00 97.19 91 GLN A C 1
ATO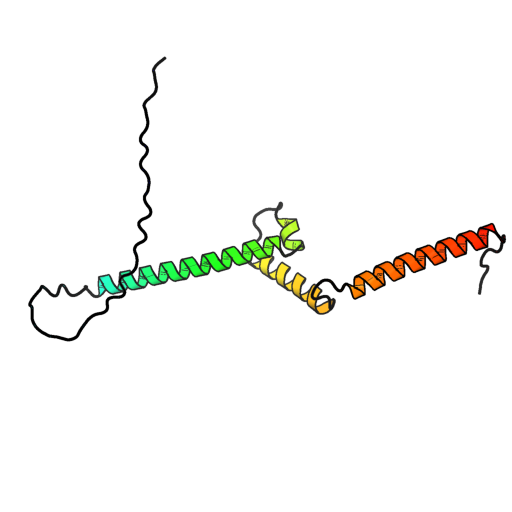M 710 O O . GLN A 1 91 ? -3.500 -8.176 1.349 1.00 97.19 91 GLN A O 1
ATOM 715 N N . MET A 1 92 ? -4.839 -6.375 1.248 1.00 96.69 92 MET A N 1
ATOM 716 C CA . MET A 1 92 ? -4.075 -5.674 0.210 1.00 96.69 92 MET A CA 1
ATOM 717 C C . MET A 1 92 ? -2.619 -5.439 0.628 1.00 96.69 92 MET A C 1
ATOM 719 O O . MET A 1 92 ? -1.708 -5.561 -0.189 1.00 96.69 92 MET A O 1
ATOM 723 N N . THR A 1 93 ? -2.391 -5.151 1.914 1.00 97.12 93 THR A N 1
ATOM 724 C CA . THR A 1 93 ? -1.041 -5.013 2.477 1.00 97.12 93 THR A CA 1
ATOM 725 C C . THR A 1 93 ? -0.284 -6.341 2.442 1.00 97.12 93 THR A C 1
ATOM 727 O O . THR A 1 93 ? 0.867 -6.378 2.014 1.00 97.12 93 THR A O 1
ATOM 730 N N . VAL A 1 94 ? -0.909 -7.442 2.870 1.00 96.75 94 VAL A N 1
ATOM 731 C CA . VAL A 1 94 ? -0.282 -8.774 2.862 1.00 96.75 94 VAL A CA 1
ATOM 732 C C . VAL A 1 94 ? 0.077 -9.200 1.442 1.00 96.75 94 VAL A C 1
ATOM 734 O O . VAL A 1 94 ? 1.182 -9.694 1.221 1.00 96.75 94 VAL A O 1
ATOM 737 N N . ASP A 1 95 ? -0.814 -8.982 0.478 1.00 94.94 95 ASP A N 1
ATOM 738 C CA . ASP A 1 95 ? -0.565 -9.337 -0.920 1.00 94.94 95 ASP A CA 1
ATOM 739 C C . ASP A 1 95 ? 0.577 -8.505 -1.515 1.00 94.94 95 ASP A C 1
ATOM 741 O O . ASP A 1 95 ? 1.445 -9.045 -2.203 1.00 94.94 95 ASP A O 1
ATOM 745 N N . HIS A 1 96 ? 0.654 -7.218 -1.165 1.00 93.50 96 HIS A N 1
ATOM 746 C CA . HIS A 1 96 ? 1.773 -6.361 -1.548 1.00 93.50 96 HIS A CA 1
ATOM 747 C C . HIS A 1 96 ? 3.111 -6.845 -0.963 1.00 93.50 96 HIS A C 1
ATOM 749 O O . HIS A 1 96 ? 4.111 -6.899 -1.678 1.00 93.50 96 HIS A O 1
ATOM 755 N N . LEU A 1 97 ? 3.135 -7.256 0.309 1.00 94.00 97 LEU A N 1
ATOM 756 C CA . LEU A 1 97 ? 4.341 -7.797 0.947 1.00 94.00 97 LEU A CA 1
ATOM 757 C C . LEU A 1 97 ? 4.752 -9.153 0.367 1.00 94.00 97 LEU A C 1
ATOM 759 O O . LEU A 1 97 ? 5.942 -9.394 0.177 1.00 94.00 97 LEU A O 1
ATOM 763 N N . LYS A 1 98 ? 3.791 -10.030 0.050 1.00 90.56 98 LYS A N 1
ATOM 764 C CA . LYS A 1 98 ? 4.068 -11.300 -0.635 1.00 90.56 98 LYS A CA 1
ATOM 765 C C . LYS A 1 98 ? 4.708 -11.052 -1.989 1.00 90.56 98 LYS A C 1
ATOM 767 O O . LYS A 1 98 ? 5.728 -11.667 -2.268 1.00 90.56 98 LYS A O 1
ATOM 772 N N . LEU A 1 99 ? 4.155 -10.124 -2.776 1.00 86.69 99 LEU A N 1
ATOM 773 C CA . LEU A 1 99 ? 4.724 -9.744 -4.064 1.00 86.69 99 LEU A CA 1
ATOM 774 C C . LEU A 1 99 ? 6.171 -9.266 -3.903 1.00 86.69 99 LEU A C 1
ATOM 776 O O . LEU A 1 99 ? 7.039 -9.756 -4.619 1.00 86.69 99 LEU A O 1
ATOM 780 N N . GLN A 1 100 ? 6.450 -8.386 -2.936 1.00 83.75 100 GLN A N 1
ATOM 781 C CA . GLN A 1 100 ? 7.816 -7.922 -2.657 1.00 83.75 100 GLN A CA 1
ATOM 782 C C . GLN A 1 100 ? 8.758 -9.064 -2.244 1.00 83.75 100 GLN A C 1
ATOM 784 O O . GLN A 1 100 ? 9.880 -9.147 -2.743 1.00 83.75 100 GLN A O 1
ATOM 789 N N . ALA A 1 101 ? 8.299 -9.965 -1.372 1.00 81.19 101 ALA A N 1
ATOM 790 C CA . ALA A 1 101 ? 9.089 -11.095 -0.893 1.00 81.19 101 ALA A CA 1
ATOM 791 C C . ALA A 1 101 ? 9.381 -12.118 -2.004 1.00 81.19 101 ALA A C 1
ATOM 793 O O . ALA A 1 101 ? 10.505 -12.604 -2.107 1.00 81.19 101 ALA A O 1
ATOM 794 N N . THR A 1 102 ? 8.402 -12.423 -2.863 1.00 74.25 102 THR A N 1
ATOM 795 C CA . THR A 1 102 ? 8.586 -13.337 -4.005 1.00 74.25 102 THR A CA 1
ATOM 796 C C . THR A 1 102 ? 9.369 -12.704 -5.149 1.00 74.25 102 THR A C 1
ATOM 798 O O . THR A 1 102 ? 10.057 -13.410 -5.876 1.00 74.25 102 THR A O 1
ATOM 801 N N . ALA A 1 103 ? 9.286 -11.380 -5.310 1.00 63.81 103 ALA A N 1
ATOM 802 C CA . ALA A 1 103 ? 10.011 -10.646 -6.343 1.00 63.81 103 ALA A CA 1
ATOM 803 C C . ALA A 1 103 ? 11.472 -10.342 -5.960 1.00 63.81 103 ALA A C 1
ATOM 805 O O . ALA A 1 103 ? 12.166 -9.693 -6.739 1.00 63.81 103 ALA A O 1
ATOM 806 N N . GLY A 1 104 ? 11.940 -10.758 -4.773 1.00 57.94 104 GLY A N 1
ATOM 807 C CA . GLY A 1 104 ? 13.323 -10.561 -4.316 1.00 57.94 104 GLY A CA 1
ATOM 808 C C . GLY A 1 104 ? 13.755 -9.096 -4.164 1.00 57.94 104 GLY A C 1
ATOM 809 O O . GLY A 1 104 ? 14.922 -8.827 -3.903 1.00 57.94 104 GLY A O 1
ATOM 810 N N . LYS A 1 105 ? 12.834 -8.139 -4.321 1.00 57.44 105 LYS A N 1
ATOM 811 C CA . LYS A 1 105 ? 13.107 -6.699 -4.379 1.00 57.44 105 LYS A CA 1
ATOM 812 C C . LYS A 1 105 ? 12.631 -6.027 -3.101 1.00 57.44 105 LYS A C 1
ATOM 814 O O . LYS A 1 105 ? 11.639 -5.302 -3.071 1.00 57.44 105 LYS A O 1
ATOM 819 N N . GLY A 1 106 ? 13.365 -6.295 -2.028 1.00 48.25 106 GLY A N 1
ATOM 820 C CA . GLY A 1 106 ? 13.431 -5.372 -0.908 1.00 48.25 106 GLY A CA 1
ATOM 821 C C . GLY A 1 106 ? 14.298 -4.191 -1.328 1.00 48.25 106 GLY A C 1
ATOM 822 O O . GLY A 1 106 ? 15.489 -4.367 -1.551 1.00 48.25 106 GLY A O 1
ATOM 823 N N . TYR A 1 107 ? 13.698 -3.003 -1.403 1.00 50.69 107 TYR A N 1
ATOM 824 C CA . TYR A 1 107 ? 14.371 -1.746 -1.740 1.00 50.69 107 TYR A CA 1
ATOM 825 C C . TYR A 1 107 ? 14.877 -1.658 -3.187 1.00 50.69 107 TYR A C 1
ATOM 827 O O . TYR A 1 107 ? 15.038 -2.657 -3.874 1.00 50.69 107 TYR A O 1
ATOM 835 N N . PHE A 1 108 ? 15.060 -0.431 -3.675 1.00 56.81 108 PHE A N 1
ATOM 836 C CA . PHE A 1 108 ? 15.596 -0.131 -5.001 1.00 56.81 108 PHE A CA 1
ATOM 837 C C . PHE A 1 108 ? 16.841 -0.972 -5.294 1.00 56.81 108 PHE A C 1
ATOM 839 O O . PHE A 1 108 ? 17.941 -0.631 -4.859 1.00 56.81 108 PHE A O 1
ATOM 846 N N . ASP A 1 109 ? 16.669 -2.051 -6.055 1.00 66.94 109 ASP A N 1
ATOM 847 C CA . ASP A 1 109 ? 17.796 -2.776 -6.602 1.00 66.94 109 ASP A CA 1
ATOM 848 C C . ASP A 1 109 ? 18.334 -1.946 -7.766 1.00 66.94 109 ASP A C 1
ATOM 850 O O . ASP A 1 109 ? 17.931 -2.091 -8.924 1.00 66.94 109 ASP A O 1
ATOM 854 N N . ALA A 1 110 ? 19.200 -0.994 -7.420 1.00 69.88 110 ALA A N 1
ATOM 855 C CA . ALA A 1 110 ? 19.940 -0.188 -8.376 1.00 69.88 110 ALA A CA 1
ATOM 856 C C . ALA A 1 110 ? 20.650 -1.077 -9.409 1.00 69.88 110 ALA A C 1
ATOM 858 O O . ALA A 1 110 ? 20.838 -0.646 -10.543 1.00 69.88 110 ALA A O 1
ATOM 859 N N . GLN A 1 111 ? 20.978 -2.325 -9.051 1.00 75.50 111 GLN A N 1
ATOM 860 C CA . GLN A 1 111 ? 21.552 -3.301 -9.963 1.00 75.50 111 GLN A CA 1
ATOM 861 C C . GLN A 1 111 ? 20.520 -3.828 -10.965 1.00 75.50 111 GLN A C 1
ATOM 863 O O . GLN A 1 111 ? 20.806 -3.811 -12.157 1.00 75.50 111 GLN A O 1
ATOM 868 N N . ALA A 1 112 ? 19.310 -4.207 -10.544 1.00 77.12 112 ALA A N 1
ATOM 869 C CA . ALA A 1 112 ? 18.237 -4.554 -11.483 1.00 77.12 112 ALA A CA 1
ATOM 870 C C . ALA A 1 112 ? 17.888 -3.392 -12.423 1.00 77.12 112 ALA A C 1
ATOM 872 O O . ALA A 1 112 ? 17.770 -3.606 -13.624 1.00 77.12 112 ALA A O 1
ATOM 873 N N . LEU A 1 113 ? 17.786 -2.162 -11.906 1.00 81.94 113 LEU A N 1
ATOM 874 C CA . LEU A 1 113 ? 17.565 -0.986 -12.755 1.00 81.94 113 LEU A CA 1
ATOM 875 C C . LEU A 1 113 ? 18.727 -0.774 -13.734 1.00 81.94 113 LEU A C 1
ATOM 877 O O . LEU A 1 113 ? 18.493 -0.508 -14.909 1.00 81.94 113 LEU A O 1
ATOM 881 N N . ALA A 1 114 ? 19.976 -0.931 -13.286 1.00 86.19 114 ALA A N 1
ATOM 882 C CA . ALA A 1 114 ? 21.143 -0.844 -14.160 1.00 86.19 114 ALA A CA 1
ATOM 883 C C . ALA A 1 114 ? 21.133 -1.925 -15.253 1.00 86.19 114 ALA A C 1
ATOM 885 O O . ALA A 1 114 ? 21.477 -1.629 -16.395 1.00 86.19 114 ALA A O 1
ATOM 886 N N . LEU A 1 115 ? 20.705 -3.151 -14.936 1.00 87.81 115 LEU A N 1
ATOM 887 C CA . LEU A 1 115 ? 20.548 -4.229 -15.915 1.00 87.81 115 LEU A CA 1
ATOM 888 C C . LEU A 1 115 ? 19.417 -3.945 -16.913 1.00 87.81 115 LEU A C 1
ATOM 890 O O . LEU A 1 115 ? 19.583 -4.218 -18.104 1.00 87.81 115 LEU A O 1
ATOM 894 N N . ASP A 1 116 ? 18.310 -3.354 -16.464 1.00 88.44 116 ASP A N 1
ATOM 895 C CA . ASP A 1 116 ? 17.211 -2.933 -17.338 1.00 88.44 116 ASP A CA 1
ATOM 896 C C . ASP A 1 116 ? 17.673 -1.829 -18.308 1.00 88.44 116 ASP A C 1
ATOM 898 O O . ASP A 1 116 ? 17.456 -1.937 -19.518 1.00 88.44 116 ASP A O 1
ATOM 902 N N . PHE A 1 117 ? 18.384 -0.808 -17.810 1.00 93.62 117 PHE A N 1
ATOM 903 C CA . PHE A 1 117 ? 18.963 0.251 -18.648 1.00 93.62 117 PHE A CA 1
ATOM 904 C C . PHE A 1 117 ? 20.035 -0.276 -19.606 1.00 93.62 117 PHE A C 1
ATOM 906 O O . PHE A 1 117 ? 20.055 0.115 -20.773 1.00 93.62 117 PHE A O 1
ATOM 913 N N . LEU A 1 118 ? 20.895 -1.193 -19.152 1.00 95.44 118 LEU A N 1
ATOM 914 C CA . LEU A 1 118 ? 21.885 -1.853 -20.004 1.00 95.44 118 LEU A CA 1
ATOM 915 C C . LEU A 1 118 ? 21.204 -2.630 -21.137 1.00 95.44 118 LEU A C 1
ATOM 917 O O . LEU A 1 118 ? 21.604 -2.513 -22.293 1.00 95.44 118 LEU A O 1
ATOM 921 N N . SER A 1 119 ? 20.156 -3.390 -20.818 1.00 95.31 119 SER A N 1
ATOM 922 C CA . SER A 1 119 ? 19.398 -4.177 -21.798 1.00 95.31 119 SER A CA 1
ATOM 923 C C . SER A 1 119 ? 18.671 -3.286 -22.806 1.00 95.31 119 SER A C 1
ATOM 925 O O . SER A 1 119 ? 18.617 -3.604 -23.997 1.00 95.31 119 SER A O 1
ATOM 927 N N . LEU A 1 120 ? 18.131 -2.154 -22.344 1.00 96.31 120 LEU A N 1
ATOM 928 C CA . LEU A 1 120 ? 17.513 -1.142 -23.196 1.00 96.31 120 LEU A CA 1
ATOM 929 C C . LEU A 1 120 ? 18.533 -0.544 -24.175 1.00 96.31 120 LEU A C 1
ATOM 931 O O . LEU A 1 120 ? 18.306 -0.603 -25.383 1.00 96.31 120 LEU A O 1
ATOM 935 N N . GLY A 1 121 ? 19.674 -0.063 -23.673 1.00 96.88 121 GLY A N 1
ATOM 936 C CA . GLY A 1 121 ? 20.731 0.520 -24.504 1.00 96.88 121 GLY A CA 1
ATOM 937 C C . GLY A 1 121 ? 21.367 -0.490 -25.464 1.00 96.88 121 GLY A C 1
ATOM 938 O O . GLY A 1 121 ? 21.662 -0.161 -26.612 1.00 96.88 121 GLY A O 1
ATOM 939 N N . PHE A 1 122 ? 21.513 -1.751 -25.045 1.00 97.38 122 PHE A N 1
ATOM 940 C CA . PHE A 1 122 ? 21.957 -2.827 -25.933 1.00 97.38 122 PHE A CA 1
ATOM 941 C C . PHE A 1 122 ? 20.983 -3.027 -27.098 1.00 97.38 122 PHE A C 1
ATOM 943 O O . PHE A 1 122 ? 21.410 -3.114 -28.248 1.00 97.38 122 PHE A O 1
ATOM 950 N N . ARG A 1 123 ? 19.672 -3.046 -26.829 1.00 97.00 123 ARG A N 1
ATOM 951 C CA . ARG A 1 123 ? 18.651 -3.190 -27.875 1.00 97.00 123 ARG A CA 1
ATOM 952 C C . ARG A 1 123 ? 18.657 -2.013 -28.849 1.00 97.00 123 ARG A C 1
ATOM 954 O O . ARG A 1 123 ? 18.526 -2.231 -30.053 1.00 97.00 123 ARG A O 1
ATOM 961 N N . GLU A 1 124 ? 18.824 -0.792 -28.351 1.00 96.75 124 GLU A N 1
ATOM 962 C CA . GLU A 1 124 ? 18.965 0.403 -29.192 1.00 96.75 124 GLU A CA 1
ATOM 963 C C . GLU A 1 124 ? 20.210 0.314 -30.081 1.00 96.75 124 GLU A C 1
ATOM 965 O O . GLU A 1 124 ? 20.109 0.507 -31.291 1.00 96.75 124 GLU A O 1
ATOM 970 N N . CYS A 1 125 ? 21.352 -0.084 -29.514 1.00 96.56 125 CYS A N 1
ATOM 971 C CA . CYS A 1 125 ? 22.590 -0.299 -30.263 1.00 96.56 125 CYS A CA 1
ATOM 972 C C . CYS A 1 125 ? 22.416 -1.354 -31.366 1.00 96.56 125 CYS A C 1
ATOM 974 O O . CYS A 1 125 ? 22.734 -1.093 -32.524 1.00 96.56 125 CYS A O 1
ATOM 976 N N . VAL A 1 126 ? 21.843 -2.519 -31.044 1.00 96.94 126 VAL A N 1
ATOM 977 C CA . VAL A 1 126 ? 21.570 -3.580 -32.030 1.00 96.94 126 VAL A CA 1
ATOM 978 C C . VAL A 1 126 ? 20.630 -3.090 -33.131 1.00 96.94 126 VAL A C 1
ATOM 980 O O . VAL A 1 126 ? 20.859 -3.378 -34.305 1.00 96.94 126 VAL A O 1
ATOM 983 N N . THR A 1 127 ? 19.595 -2.326 -32.774 1.00 95.88 127 THR A N 1
ATOM 984 C CA . THR A 1 127 ? 18.656 -1.745 -33.746 1.00 95.88 127 THR A CA 1
ATOM 985 C C . THR A 1 127 ? 19.377 -0.792 -34.695 1.00 95.88 127 THR A C 1
ATOM 987 O O . THR A 1 127 ? 19.197 -0.878 -35.910 1.00 95.88 127 THR A O 1
ATOM 990 N N . GLU A 1 128 ? 20.234 0.077 -34.163 1.00 96.25 128 GLU A N 1
ATOM 991 C CA . GLU A 1 128 ? 20.978 1.051 -34.958 1.00 96.25 128 GLU A CA 1
ATOM 992 C C . GLU A 1 128 ? 22.032 0.382 -35.850 1.00 96.25 128 GLU A C 1
ATOM 994 O O . GLU A 1 128 ? 22.150 0.726 -37.025 1.00 96.25 128 GLU A O 1
ATOM 999 N N . VAL A 1 129 ? 22.731 -0.643 -35.350 1.00 96.00 129 VAL A N 1
ATOM 1000 C CA . VAL A 1 129 ? 23.647 -1.468 -36.156 1.00 96.00 129 VAL A CA 1
ATOM 1001 C C . VAL A 1 129 ? 22.888 -2.182 -37.273 1.00 96.00 129 VAL A C 1
ATOM 1003 O O . VAL A 1 129 ? 23.317 -2.142 -38.424 1.00 96.00 129 VAL A O 1
ATOM 1006 N N . SER A 1 130 ? 21.730 -2.778 -36.976 1.00 93.69 130 SER A N 1
ATOM 1007 C CA . SER A 1 130 ? 20.880 -3.414 -37.989 1.00 93.69 130 SER A CA 1
ATOM 1008 C C . SER A 1 130 ? 20.430 -2.415 -39.058 1.00 93.69 130 SER A C 1
ATOM 1010 O O . SER A 1 130 ? 20.409 -2.751 -40.245 1.00 93.69 130 SER A O 1
ATOM 1012 N N . ARG A 1 131 ? 20.086 -1.184 -38.660 1.00 92.38 131 ARG A N 1
ATOM 1013 C CA . ARG A 1 131 ? 19.705 -0.098 -39.573 1.00 92.38 131 ARG A CA 1
ATOM 1014 C C . ARG A 1 131 ? 20.880 0.332 -40.449 1.00 92.38 131 ARG A C 1
ATOM 1016 O O . ARG A 1 131 ? 20.708 0.478 -41.657 1.00 92.38 131 ARG A O 1
ATOM 1023 N N . PHE A 1 132 ? 22.060 0.508 -39.855 1.00 93.50 132 PHE A N 1
ATOM 1024 C CA . PHE A 1 132 ? 23.284 0.865 -40.566 1.00 93.50 132 PHE A CA 1
ATOM 1025 C C . PHE A 1 132 ? 23.647 -0.203 -41.596 1.00 93.50 132 PHE A C 1
ATOM 1027 O O . PHE A 1 132 ? 23.757 0.122 -42.775 1.00 93.50 132 PHE A O 1
ATOM 1034 N N . LEU A 1 133 ? 23.727 -1.473 -41.192 1.00 90.56 133 LEU A N 1
ATOM 1035 C CA . LEU A 1 133 ? 24.028 -2.577 -42.105 1.00 90.56 133 LEU A CA 1
ATOM 1036 C C . LEU A 1 133 ? 23.018 -2.651 -43.253 1.00 90.56 133 LEU A C 1
ATOM 1038 O O . LEU A 1 133 ? 23.439 -2.712 -44.397 1.00 90.56 133 LEU A O 1
ATOM 1042 N N . SER A 1 134 ? 21.717 -2.498 -42.972 1.00 86.62 134 SER A N 1
ATOM 1043 C CA . SER A 1 134 ? 20.669 -2.458 -44.011 1.00 86.62 134 SER A CA 1
ATOM 1044 C C . SER A 1 134 ? 20.789 -1.264 -44.970 1.00 86.62 134 SER A C 1
ATOM 1046 O O . SER A 1 134 ? 20.253 -1.301 -46.076 1.00 86.62 134 SER A O 1
ATOM 1048 N N . SER A 1 135 ? 21.427 -0.172 -44.534 1.00 84.62 135 SER A N 1
ATOM 1049 C CA . SER A 1 135 ? 21.627 1.041 -45.338 1.00 84.62 135 SER A CA 1
ATOM 1050 C C . SER A 1 135 ? 22.925 1.030 -46.148 1.00 84.62 135 SER A C 1
ATOM 1052 O O . SER A 1 135 ? 22.979 1.643 -47.212 1.00 84.62 135 SER A O 1
ATOM 1054 N N . VAL A 1 136 ? 23.960 0.349 -45.647 1.00 78.44 136 VAL A N 1
ATOM 1055 C CA . VAL A 1 136 ? 25.289 0.258 -46.275 1.00 78.44 136 VAL A CA 1
ATOM 1056 C C . VAL A 1 136 ? 25.360 -0.934 -47.223 1.00 78.44 136 VAL A C 1
ATOM 1058 O O . VAL A 1 136 ? 25.994 -0.860 -48.272 1.00 78.44 136 VAL A O 1
ATOM 1061 N N . GLU A 1 137 ? 24.646 -2.005 -46.901 1.00 64.00 137 GLU A N 1
ATOM 1062 C CA . GLU A 1 137 ? 24.501 -3.186 -47.730 1.00 64.00 137 GLU A CA 1
ATOM 1063 C C . GLU A 1 137 ? 23.005 -3.491 -47.824 1.00 64.00 137 GLU A C 1
ATOM 1065 O O . GLU A 1 137 ? 22.326 -3.657 -46.817 1.00 64.00 137 GLU A O 1
ATOM 1070 N N . GLY A 1 138 ? 22.450 -3.640 -49.027 1.00 59.81 138 GLY A N 1
ATOM 1071 C CA . GLY A 1 138 ? 21.096 -4.187 -49.217 1.00 59.81 138 GLY A CA 1
ATOM 1072 C C . GLY A 1 138 ? 20.953 -5.657 -48.770 1.00 59.81 138 GLY A C 1
ATOM 1073 O O . GLY A 1 138 ? 20.167 -6.407 -49.349 1.00 59.81 138 GLY A O 1
ATOM 1074 N N . LEU A 1 139 ? 21.737 -6.104 -47.788 1.00 58.66 139 LEU A N 1
ATOM 1075 C CA . LEU A 1 139 ? 21.748 -7.434 -47.211 1.00 58.66 139 LEU A CA 1
ATOM 1076 C C . LEU A 1 139 ? 20.681 -7.509 -46.122 1.00 58.66 139 LEU A C 1
ATOM 1078 O O . LEU A 1 139 ? 20.921 -7.341 -44.930 1.00 58.66 139 LEU A O 1
ATOM 1082 N N . THR A 1 140 ? 19.465 -7.813 -46.563 1.00 54.59 140 THR A N 1
ATOM 1083 C CA . THR A 1 140 ? 18.451 -8.416 -45.698 1.00 54.59 140 THR A CA 1
ATOM 1084 C C . THR A 1 140 ? 19.066 -9.616 -44.966 1.00 54.59 140 THR A C 1
ATOM 1086 O O . THR A 1 140 ? 19.678 -10.447 -45.650 1.00 54.59 140 THR A O 1
ATOM 1089 N N . PRO A 1 141 ? 18.865 -9.792 -43.647 1.00 53.59 141 PRO A N 1
ATOM 1090 C CA . PRO A 1 141 ? 19.201 -11.042 -42.981 1.00 53.59 141 PRO A CA 1
ATOM 1091 C C . PRO A 1 141 ? 18.238 -12.124 -43.488 1.00 53.59 141 PRO A C 1
ATOM 1093 O O . PRO A 1 141 ? 17.152 -12.338 -42.953 1.00 53.59 141 PRO A O 1
ATOM 1096 N N . LYS A 1 142 ? 18.611 -12.769 -44.594 1.00 50.75 142 LYS A N 1
ATOM 1097 C CA . LYS A 1 142 ? 17.995 -14.007 -45.055 1.00 50.75 142 LYS A CA 1
ATOM 1098 C C . LYS A 1 142 ? 18.626 -15.148 -44.274 1.00 50.75 142 LYS A C 1
ATOM 1100 O O . LYS A 1 142 ? 19.771 -15.501 -44.518 1.00 50.75 142 LYS A O 1
ATOM 1105 N N . THR A 1 143 ? 17.822 -15.675 -43.359 1.00 48.59 143 THR A N 1
ATOM 1106 C CA . THR A 1 143 ? 17.729 -17.091 -42.994 1.00 48.59 143 THR A CA 1
ATOM 1107 C C . THR A 1 143 ? 19.050 -17.819 -42.748 1.00 48.59 143 THR A C 1
ATOM 1109 O O . THR A 1 143 ? 19.602 -18.403 -43.676 1.00 48.59 143 THR A O 1
ATOM 1112 N N . LEU A 1 144 ? 19.449 -17.903 -41.478 1.00 40.28 144 LEU A N 1
ATOM 1113 C CA . LEU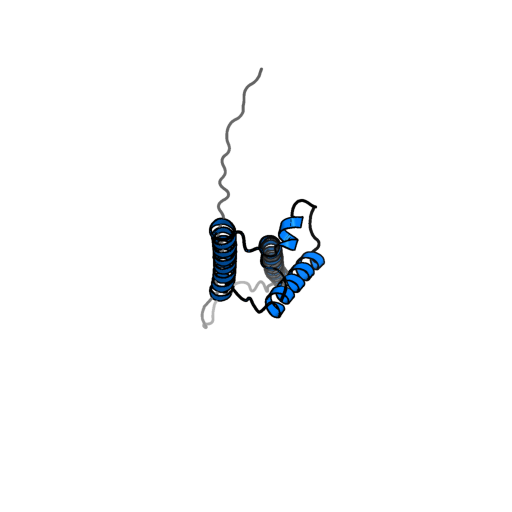 A 1 144 ? 19.975 -19.125 -40.862 1.00 40.28 144 LEU A CA 1
ATOM 1114 C C . LEU A 1 144 ? 19.459 -19.213 -39.423 1.00 40.28 144 LEU A C 1
ATOM 1116 O O . LEU A 1 144 ? 19.473 -18.164 -38.742 1.00 40.28 144 LEU A O 1
#

Sequence (144 aa):
MKRPCEDSSSAESDLEENIDVGRECLYPGHLAATRSPTASTQVTARKKRRGIIEKRRRDRINSSLSELRRLVPSAFDKQGSGKLEKAEILQMTVDHLKLQATAGKGYFDAQALALDFLSLGFRECVTEVSRFLSSVEGLTPKTL

InterPro domains:
  IPR003650 Orange domain [PF07527] (120-141)
  IPR003650 Orange domain [PS51054] (121-144)
  IPR011598 Myc-type, basic helix-loop-helix (bHLH) domain [PF00010] (46-98)
  IPR011598 Myc-type, basic helix-loop-helix (bHLH) domain [PS50888] (45-100)
  IPR011598 Myc-type, basic helix-loop-helix (bHLH) domain [SM00353] (51-105)
  IPR036638 Helix-loop-helix DNA-binding domain superfamily [G3DSA:4.10.280.10] (38-102)
  IPR036638 Helix-loop-helix DNA-binding domain superfamily [SSF47459] (46-99)
  IPR050370 Hairy and Enhancer of Split/HEY-related [PTHR10985] (44-138)

Organism: NCBI:txid159716

Foldseek 3Di:
DDDDDDDDDDDPDPDDPDDPPDDDDDDDDDDDDPPPPDVVNVVVVVVVVVVVVVVVVVVVVVVVLVVLCCPQVVSVVCPVVDDDDSVRSVVSSVVSVVCCVVVVDDDPPVVVVVVVVVVVVVVVVVVVVVVVCCVVDVDDPPDD

pLDDT: mean 74.4, std 21.57, range [35.72, 98.38]

Secondary structure (DSSP, 8-state):
--------------------------------------HHHHHHHHHHHHHHHHHHHHHHHHHHHHHHHHHSHHHHHGGGSS---HHHHHHHHHHHHHHHHHTT-SS--HHHHHHHHHHHHHHHHHHHHHHHHHHHS-------

Radius of gyration: 35.19 Å; chains: 1; bounding box: 57×67×114 Å